Protein AF-A0A7X8SUR7-F1 (afdb_monomer_lite)

Secondary structure (DSSP, 8-state):
--------------------PSPPHHHHHHHHHHHHHHHHH--SSEEPPGGGTT---HHHHHHHHHHHHHTT-EEEE-S-SEEETHHHHHHHHHHHTT-EEEE-TT-EEE-BPPEEE-TTS-EEE-S-----SHHHHHHHHHTTSS-TTSB------HHHHHHHH-BPTT-

Radius of gyration: 19.57 Å; chains: 1; bounding box: 46×55×66 Å

pLDDT: mean 84.02, std 18.87, range [32.53, 98.5]

Structure (mmCIF, N/CA/C/O backbone):
data_AF-A0A7X8SUR7-F1
#
_entry.id   AF-A0A7X8SUR7-F1
#
loop_
_atom_site.group_PDB
_atom_site.id
_atom_site.type_symbol
_atom_site.label_atom_id
_atom_site.label_alt_id
_atom_site.label_comp_id
_atom_site.label_asym_id
_atom_site.label_entity_id
_atom_site.label_seq_id
_atom_site.pdbx_PDB_ins_code
_atom_site.Cartn_x
_atom_site.Cartn_y
_atom_site.Cartn_z
_atom_site.occupancy
_atom_site.B_iso_or_equiv
_atom_site.auth_seq_id
_atom_site.auth_comp_id
_atom_site.auth_asym_id
_atom_site.auth_atom_id
_atom_site.pdbx_PDB_model_num
ATOM 1 N N . MET A 1 1 ? -13.710 42.980 -48.845 1.00 46.03 1 MET A N 1
ATOM 2 C CA . MET A 1 1 ? -13.512 41.542 -48.557 1.00 46.03 1 MET A CA 1
ATOM 3 C C . MET A 1 1 ? -12.106 41.323 -48.017 1.00 46.03 1 MET A C 1
ATOM 5 O O . MET A 1 1 ? -11.168 41.472 -48.784 1.00 46.03 1 MET A O 1
ATOM 9 N N . LYS A 1 2 ? -11.960 41.015 -46.724 1.00 36.81 2 LYS A N 1
ATOM 10 C CA . LYS A 1 2 ? -10.835 40.275 -46.118 1.00 36.81 2 LYS A CA 1
ATOM 11 C C . 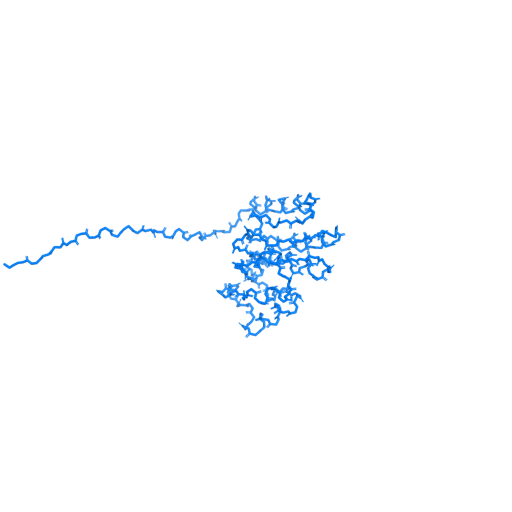LYS A 1 2 ? -11.266 39.914 -44.692 1.00 36.81 2 LYS A C 1
ATOM 13 O O . LYS A 1 2 ? -11.690 40.783 -43.938 1.00 36.81 2 LYS A O 1
ATOM 18 N N . LYS A 1 3 ? -11.304 38.611 -44.412 1.00 40.06 3 LYS A N 1
ATOM 19 C CA . LYS A 1 3 ? -11.780 38.000 -43.166 1.00 40.06 3 LYS A CA 1
ATOM 20 C C . LYS A 1 3 ? -10.693 38.061 -42.087 1.00 40.06 3 LYS A C 1
ATOM 22 O O . LYS A 1 3 ? -9.531 37.886 -42.425 1.00 40.06 3 LYS A O 1
ATOM 27 N N . ALA A 1 4 ? -11.165 38.218 -40.847 1.00 41.78 4 ALA A N 1
ATOM 28 C CA . ALA A 1 4 ? -10.735 37.595 -39.588 1.00 41.78 4 ALA A CA 1
ATOM 29 C C . ALA A 1 4 ? -9.247 37.608 -39.192 1.00 41.78 4 ALA A C 1
ATOM 31 O O . ALA A 1 4 ? -8.402 37.171 -39.953 1.00 41.78 4 ALA A O 1
ATOM 32 N N . PHE A 1 5 ? -8.972 37.911 -37.920 1.00 36.69 5 PHE A N 1
ATOM 33 C CA . PHE A 1 5 ? -8.405 36.904 -37.012 1.00 36.69 5 PHE A CA 1
ATOM 34 C C . PHE A 1 5 ? -8.725 37.273 -35.556 1.00 36.69 5 PHE A C 1
ATOM 36 O O . PHE A 1 5 ? -8.323 38.314 -35.045 1.00 36.69 5 PHE A O 1
ATOM 43 N N . CYS A 1 6 ? -9.520 36.411 -34.924 1.00 36.62 6 CYS A N 1
ATOM 44 C CA . CYS A 1 6 ? -9.816 36.405 -33.500 1.00 36.62 6 CYS A CA 1
ATOM 45 C C . CYS A 1 6 ? -8.620 35.757 -32.793 1.00 36.62 6 CYS A C 1
ATOM 47 O O . CYS A 1 6 ? -8.273 34.615 -33.098 1.00 36.62 6 CYS A O 1
ATOM 49 N N . LEU A 1 7 ? -7.959 36.495 -31.903 1.00 36.03 7 LEU A N 1
ATOM 50 C CA . LEU A 1 7 ? -6.850 35.992 -31.103 1.00 36.03 7 LEU A CA 1
ATOM 51 C C . LEU A 1 7 ? -7.435 35.344 -29.838 1.00 36.03 7 LEU A C 1
ATOM 53 O O . LEU A 1 7 ? -7.693 36.020 -28.845 1.00 36.03 7 LEU A O 1
ATOM 57 N N . ILE A 1 8 ? -7.702 34.038 -29.889 1.00 44.06 8 ILE A N 1
ATOM 58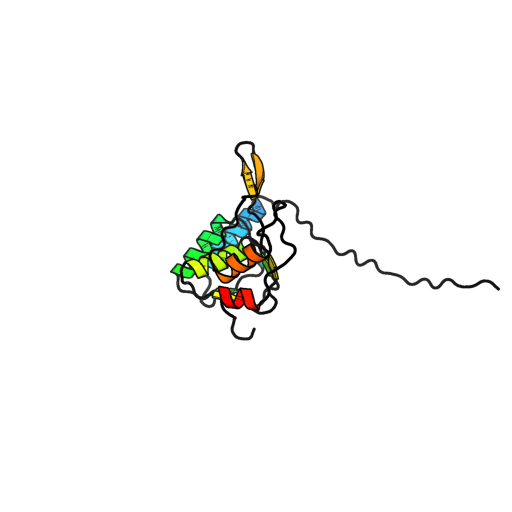 C CA . ILE A 1 8 ? -8.007 33.255 -28.688 1.00 44.06 8 ILE A CA 1
ATOM 59 C C . ILE A 1 8 ? -6.670 32.902 -28.033 1.00 44.06 8 ILE A C 1
ATOM 61 O O . ILE A 1 8 ? -5.893 32.105 -28.557 1.00 44.06 8 ILE A O 1
ATOM 65 N N . LEU A 1 9 ? -6.408 33.529 -26.888 1.00 38.50 9 LEU A N 1
ATOM 66 C CA . LEU A 1 9 ? -5.346 33.171 -25.953 1.00 38.50 9 LEU A CA 1
ATOM 67 C C . LEU A 1 9 ? -5.612 31.763 -25.404 1.00 38.50 9 LEU A C 1
ATOM 69 O O . LEU A 1 9 ? -6.410 31.588 -24.487 1.00 38.50 9 LEU A O 1
ATOM 73 N N . PHE A 1 10 ? -4.933 30.756 -25.953 1.00 36.34 10 PHE A N 1
ATOM 74 C CA . PHE A 1 10 ? -4.744 29.485 -25.260 1.00 36.34 10 PHE A CA 1
ATOM 75 C C . PHE A 1 10 ? -3.610 29.665 -24.252 1.00 36.34 10 PHE A C 1
ATOM 77 O O . PHE A 1 10 ? -2.430 29.679 -24.606 1.00 36.34 10 PHE A O 1
ATOM 84 N N . THR A 1 11 ? -3.969 29.818 -22.982 1.00 40.22 11 THR A N 1
ATOM 85 C CA . THR A 1 11 ? -3.055 29.583 -21.870 1.00 40.22 11 THR A CA 1
ATOM 86 C C . THR A 1 11 ? -2.639 28.115 -21.909 1.00 40.22 11 THR A C 1
ATOM 88 O O . THR A 1 11 ? -3.403 27.218 -21.557 1.00 40.22 11 THR A O 1
ATOM 91 N N . LEU A 1 12 ? -1.411 27.860 -22.366 1.00 35.28 12 LEU A N 1
ATOM 92 C CA . LEU A 1 12 ? -0.722 26.600 -22.118 1.00 35.28 12 LEU A CA 1
ATOM 93 C C . LEU A 1 12 ? -0.557 26.463 -20.596 1.00 35.28 12 LEU A C 1
ATOM 95 O O . LEU A 1 12 ? 0.401 26.962 -20.009 1.00 35.28 12 LEU A O 1
ATOM 99 N N . ALA A 1 13 ? -1.500 25.786 -19.945 1.00 35.66 13 ALA A N 1
ATOM 100 C CA . ALA A 1 13 ? -1.225 25.119 -18.686 1.00 35.66 13 ALA A CA 1
ATOM 101 C C . ALA A 1 13 ? -0.252 23.984 -19.016 1.00 35.66 13 ALA A C 1
ATOM 103 O O . ALA A 1 13 ? -0.649 22.888 -19.414 1.00 35.66 13 ALA A O 1
ATOM 104 N N . ILE A 1 14 ? 1.043 24.289 -18.942 1.00 37.53 14 ILE A N 1
ATOM 105 C CA . ILE A 1 14 ? 2.095 23.282 -18.952 1.00 37.53 14 ILE A CA 1
ATOM 106 C C . ILE A 1 14 ? 1.821 22.418 -17.727 1.00 37.53 14 ILE A C 1
ATOM 108 O O . ILE A 1 14 ? 2.073 22.820 -16.593 1.00 37.53 14 ILE A O 1
ATOM 112 N N . VAL A 1 15 ? 1.239 21.244 -17.969 1.00 34.88 15 VAL A N 1
ATOM 113 C CA . VAL A 1 15 ? 1.195 20.154 -17.006 1.00 34.88 15 VAL A CA 1
ATOM 114 C C . VAL A 1 15 ? 2.645 19.895 -16.638 1.00 34.88 15 VAL A C 1
ATOM 116 O O . VAL A 1 15 ? 3.423 19.369 -17.433 1.00 34.88 15 VAL A O 1
ATOM 119 N N . GLN A 1 16 ? 3.015 20.351 -15.449 1.00 32.53 16 GLN A N 1
ATOM 120 C CA . GLN A 1 16 ? 4.298 20.104 -14.831 1.00 32.53 16 GLN A CA 1
ATOM 121 C C . GLN A 1 16 ? 4.334 18.603 -14.549 1.00 32.53 16 GLN A C 1
ATOM 123 O O . GLN A 1 16 ? 3.920 18.135 -13.492 1.00 32.53 16 GLN A O 1
ATOM 128 N N . GLN A 1 17 ? 4.736 17.822 -15.555 1.00 35.06 17 GLN A N 1
ATOM 129 C CA . GLN A 1 17 ? 5.106 16.435 -15.360 1.00 35.06 17 GLN A CA 1
ATOM 130 C C . GLN A 1 17 ? 6.264 16.472 -14.371 1.00 35.06 17 GLN A C 1
ATOM 132 O O . GLN A 1 17 ? 7.397 16.792 -14.728 1.00 35.06 17 GLN A O 1
ATOM 137 N N . ALA A 1 18 ? 5.960 16.194 -13.107 1.00 34.88 18 ALA A N 1
ATOM 138 C CA . ALA A 1 18 ? 6.946 15.831 -12.115 1.00 34.88 18 ALA A CA 1
ATOM 139 C C . ALA A 1 18 ? 7.538 14.488 -12.553 1.00 34.88 18 ALA A C 1
ATOM 141 O O . ALA A 1 18 ? 7.173 13.420 -12.069 1.00 34.88 18 ALA A O 1
ATOM 142 N N . ILE A 1 19 ? 8.441 14.543 -13.530 1.00 38.75 19 ILE A N 1
ATOM 143 C CA . ILE A 1 19 ? 9.408 13.491 -13.783 1.00 38.75 19 ILE A CA 1
ATOM 144 C C . ILE A 1 19 ? 10.374 13.614 -12.610 1.00 38.75 19 ILE A C 1
ATOM 146 O O . ILE A 1 19 ? 11.385 14.308 -12.684 1.00 38.75 19 ILE A O 1
ATOM 150 N N . SER A 1 20 ? 9.991 13.040 -11.470 1.00 42.41 20 SER A N 1
ATOM 151 C CA . SER A 1 20 ? 10.872 12.928 -10.320 1.00 42.41 20 SER A CA 1
ATOM 152 C C . SER A 1 20 ? 12.127 12.202 -10.798 1.00 42.41 20 SER A C 1
ATOM 154 O O . SER A 1 20 ? 12.064 11.020 -11.155 1.00 42.41 20 SER A O 1
ATOM 156 N N . GLY A 1 21 ? 13.248 12.923 -10.850 1.00 44.34 21 GLY A N 1
ATOM 157 C CA . GLY A 1 21 ? 14.568 12.314 -10.950 1.00 44.34 21 GLY A CA 1
ATOM 158 C C . GLY A 1 21 ? 14.785 11.309 -9.809 1.00 44.34 21 GLY A C 1
ATOM 159 O O . GLY A 1 21 ? 13.944 11.202 -8.909 1.00 44.34 21 GLY A O 1
ATOM 160 N N . PRO A 1 22 ? 15.880 10.534 -9.835 1.00 57.41 22 PRO A N 1
ATOM 161 C CA . PRO A 1 22 ? 16.204 9.658 -8.715 1.00 57.41 22 PRO A CA 1
ATOM 162 C C . PRO A 1 22 ? 16.209 10.478 -7.415 1.00 57.41 22 PRO A C 1
ATOM 164 O O . PRO A 1 22 ? 16.831 11.538 -7.353 1.00 57.41 22 PRO A O 1
ATOM 167 N N . LEU A 1 23 ? 15.455 10.014 -6.413 1.00 64.94 23 LEU A N 1
ATOM 168 C CA . LEU A 1 23 ? 15.430 10.622 -5.082 1.00 64.94 23 LEU A CA 1
ATOM 169 C C . LEU A 1 23 ? 16.859 10.679 -4.537 1.00 64.94 23 LEU A C 1
ATOM 171 O O . LEU A 1 23 ? 17.619 9.722 -4.704 1.00 64.94 23 LEU A O 1
ATOM 175 N N . SER A 1 24 ? 17.224 11.783 -3.883 1.00 79.19 24 SER A N 1
ATOM 176 C CA . SER A 1 24 ? 18.530 11.861 -3.235 1.00 79.19 24 SER A CA 1
ATOM 177 C C . SER A 1 24 ? 18.609 10.859 -2.076 1.00 79.19 24 SER A C 1
ATOM 179 O O . SER A 1 24 ? 17.593 10.485 -1.485 1.00 79.19 24 SER A O 1
ATOM 181 N N . GLU A 1 25 ? 19.818 10.442 -1.697 1.00 79.31 25 GLU A N 1
ATOM 182 C CA . GLU A 1 25 ? 20.013 9.566 -0.531 1.00 79.31 25 GLU A CA 1
ATOM 183 C C . GLU A 1 25 ? 19.429 10.185 0.755 1.00 79.31 25 GLU A C 1
ATOM 185 O O . GLU A 1 25 ? 18.892 9.480 1.611 1.00 79.31 25 GLU A O 1
ATOM 190 N N . ALA A 1 26 ? 19.482 11.515 0.874 1.00 84.12 26 ALA A N 1
ATOM 191 C CA . ALA A 1 26 ? 18.888 12.245 1.988 1.00 84.12 26 ALA A CA 1
ATOM 192 C C . ALA A 1 26 ? 17.354 12.135 1.998 1.00 84.12 26 ALA A C 1
ATOM 194 O O . ALA A 1 26 ? 16.770 11.916 3.061 1.00 84.12 26 ALA A O 1
ATOM 195 N N . ASP A 1 27 ? 16.708 12.224 0.832 1.00 82.50 27 ASP A N 1
ATOM 196 C CA . ASP A 1 27 ? 15.253 12.079 0.712 1.00 82.50 27 ASP A CA 1
ATOM 197 C C . ASP A 1 27 ? 14.801 10.659 1.055 1.00 82.50 27 ASP A C 1
ATOM 199 O O . ASP A 1 27 ? 13.813 10.483 1.773 1.00 82.50 27 ASP A O 1
ATOM 203 N N . ILE A 1 28 ? 15.558 9.650 0.607 1.00 82.50 28 ILE A N 1
ATOM 204 C CA . ILE A 1 28 ? 15.308 8.241 0.937 1.00 82.50 28 ILE A CA 1
ATOM 205 C C . ILE A 1 28 ? 15.377 8.044 2.456 1.00 82.50 28 ILE A C 1
ATOM 207 O O . ILE A 1 28 ? 14.411 7.573 3.059 1.00 82.50 28 ILE A O 1
ATOM 211 N N . LYS A 1 29 ? 16.463 8.487 3.104 1.00 87.50 29 LYS A N 1
ATOM 212 C CA . LYS A 1 29 ? 16.620 8.383 4.567 1.00 87.50 29 LYS A CA 1
ATOM 213 C C . LYS A 1 29 ? 15.527 9.131 5.325 1.00 87.50 29 LYS A C 1
ATOM 215 O O . LYS A 1 29 ? 15.003 8.629 6.319 1.00 87.50 29 LYS A O 1
ATOM 220 N N . ALA A 1 30 ? 15.156 10.327 4.869 1.00 88.88 30 ALA A N 1
ATOM 221 C CA . ALA A 1 30 ? 14.083 11.097 5.486 1.00 88.88 30 ALA A CA 1
ATOM 222 C C . ALA A 1 30 ? 12.739 10.357 5.403 1.00 88.88 30 ALA A C 1
ATOM 224 O O . ALA A 1 30 ? 11.973 10.350 6.368 1.00 88.88 30 ALA A O 1
ATOM 225 N N . GLN A 1 31 ? 12.454 9.708 4.275 1.00 87.56 31 GLN A N 1
ATOM 226 C CA . GLN A 1 31 ? 11.246 8.913 4.093 1.00 87.56 31 GLN A CA 1
ATOM 227 C C . GLN A 1 31 ? 11.235 7.656 4.974 1.00 87.56 31 GLN A C 1
ATOM 229 O O . GLN A 1 31 ? 10.222 7.369 5.615 1.00 87.56 31 GLN A O 1
ATOM 234 N N . GLU A 1 32 ? 12.363 6.955 5.077 1.00 91.62 32 GLU A N 1
ATOM 235 C CA . GLU A 1 32 ? 12.529 5.795 5.961 1.00 91.62 32 GLU A CA 1
ATOM 236 C C . GLU A 1 32 ? 12.308 6.170 7.432 1.00 91.62 32 GLU A C 1
ATOM 238 O O . GLU A 1 32 ? 11.543 5.508 8.137 1.00 91.62 32 GLU A O 1
ATOM 243 N N . LEU A 1 33 ? 12.892 7.282 7.889 1.00 94.00 33 LEU A N 1
ATOM 244 C CA . LEU A 1 33 ? 12.692 7.792 9.249 1.00 94.00 33 LEU A CA 1
ATOM 245 C C . LEU A 1 33 ? 11.230 8.162 9.523 1.00 94.00 33 LEU A C 1
ATOM 247 O O . LEU A 1 33 ? 10.711 7.851 10.597 1.00 94.00 33 LEU A O 1
ATOM 251 N N . ARG A 1 34 ? 10.544 8.789 8.557 1.00 95.31 34 ARG A N 1
ATOM 252 C CA . ARG A 1 34 ? 9.108 9.099 8.670 1.00 95.31 34 ARG A CA 1
ATOM 253 C C . ARG A 1 34 ? 8.281 7.830 8.835 1.00 95.31 34 ARG A C 1
ATOM 255 O O . ARG A 1 34 ? 7.438 7.780 9.730 1.00 95.31 34 ARG A O 1
ATOM 262 N N . LEU A 1 35 ? 8.542 6.812 8.014 1.00 96.50 35 LEU A N 1
ATOM 263 C CA . LEU A 1 35 ? 7.856 5.527 8.094 1.00 96.50 35 LEU A CA 1
ATOM 264 C C . LEU A 1 35 ? 8.085 4.861 9.454 1.00 96.50 35 LEU A C 1
ATOM 266 O O . LEU A 1 35 ? 7.118 4.497 10.114 1.00 96.50 35 LEU A O 1
ATOM 270 N N . LEU A 1 36 ? 9.338 4.749 9.902 1.00 95.69 36 LEU A N 1
ATOM 271 C CA . LEU A 1 36 ? 9.670 4.133 11.190 1.00 95.69 36 LEU A CA 1
ATOM 272 C C . LEU A 1 36 ? 9.014 4.864 12.366 1.00 95.69 36 LEU A C 1
ATOM 274 O O . LEU A 1 36 ? 8.435 4.226 13.249 1.00 95.69 36 LEU A O 1
ATOM 278 N N . ASN A 1 37 ? 9.075 6.198 12.375 1.00 97.44 37 ASN A N 1
ATOM 279 C CA . ASN A 1 37 ? 8.464 6.989 13.435 1.00 97.44 37 ASN A CA 1
ATOM 280 C C . ASN A 1 37 ? 6.940 6.819 13.449 1.00 97.44 37 ASN A C 1
ATOM 282 O O . ASN A 1 37 ? 6.355 6.593 14.509 1.00 97.44 37 ASN A O 1
ATOM 286 N N . TRP A 1 38 ? 6.293 6.867 12.284 1.00 98.00 38 TRP A N 1
ATOM 287 C CA . TRP A 1 38 ? 4.849 6.672 12.183 1.00 98.00 38 TRP A CA 1
ATOM 288 C C . TRP A 1 38 ? 4.432 5.251 12.586 1.00 98.00 38 TRP A C 1
ATOM 290 O O . TRP A 1 38 ? 3.548 5.099 13.426 1.00 98.00 38 TRP A O 1
ATOM 300 N N . VAL A 1 39 ? 5.122 4.213 12.100 1.00 97.75 39 VAL A N 1
ATOM 301 C CA . VAL A 1 39 ? 4.870 2.809 12.478 1.00 97.75 39 VAL A CA 1
ATOM 302 C C . VAL A 1 39 ? 4.998 2.595 13.984 1.00 97.75 39 VAL A C 1
ATOM 304 O O . VAL A 1 39 ? 4.273 1.775 14.538 1.00 97.75 39 VAL A O 1
ATOM 307 N N . LYS A 1 40 ? 5.890 3.320 14.667 1.00 97.38 40 LYS A N 1
ATOM 308 C CA . LYS A 1 40 ? 6.050 3.235 16.124 1.00 97.38 40 LYS A CA 1
ATOM 309 C C . LYS A 1 40 ? 4.948 3.972 16.892 1.00 97.38 40 LYS A C 1
ATOM 311 O O . LYS A 1 40 ? 4.546 3.514 17.959 1.00 97.38 40 LYS A O 1
ATOM 316 N N . THR A 1 41 ? 4.494 5.115 16.383 1.00 97.50 41 THR A N 1
ATOM 317 C CA . THR A 1 41 ? 3.695 6.090 17.152 1.00 97.50 41 THR A CA 1
ATOM 318 C C . THR A 1 41 ? 2.217 6.144 16.776 1.00 97.50 41 THR A C 1
ATOM 320 O O . THR A 1 41 ? 1.424 6.644 17.568 1.00 97.50 41 THR A O 1
ATOM 323 N N . CYS A 1 42 ? 1.816 5.628 15.610 1.00 97.62 42 CYS A N 1
ATOM 324 C CA . CYS A 1 42 ? 0.420 5.680 15.181 1.00 97.62 42 CYS A CA 1
ATOM 325 C C . CYS A 1 42 ? -0.498 4.922 16.153 1.00 97.62 42 CYS A C 1
ATOM 327 O O . CYS A 1 42 ? -0.129 3.866 16.679 1.00 97.62 42 CYS A O 1
ATOM 329 N N . VAL A 1 43 ? -1.700 5.453 16.371 1.00 97.12 43 VAL A N 1
ATOM 330 C CA . VAL A 1 43 ? -2.744 4.864 17.221 1.00 97.12 43 VAL A CA 1
ATOM 331 C C . VAL A 1 43 ? -3.863 4.355 16.320 1.00 97.12 43 VAL A C 1
ATOM 333 O O . VAL A 1 43 ? -4.227 5.032 15.366 1.00 97.12 43 VAL A O 1
ATOM 336 N N . SER A 1 44 ? -4.385 3.160 16.601 1.00 97.25 44 SER A N 1
ATOM 337 C CA . SER A 1 44 ? -5.411 2.526 15.767 1.00 97.25 44 SER A CA 1
ATOM 338 C C . SER A 1 44 ? -6.699 3.372 15.699 1.00 97.25 44 SER A C 1
ATOM 340 O O . SER A 1 44 ? -7.202 3.751 16.758 1.00 97.25 44 SER A O 1
ATOM 342 N N . PRO A 1 45 ? -7.289 3.599 14.509 1.00 97.19 45 PRO A N 1
ATOM 343 C CA . PRO A 1 45 ? -6.778 3.208 13.196 1.00 97.19 45 PRO A CA 1
ATOM 344 C C . PRO A 1 45 ? -5.597 4.086 12.750 1.00 97.19 45 PRO A C 1
ATOM 346 O O . PRO A 1 45 ? -5.677 5.312 12.727 1.00 97.19 45 PRO A O 1
ATOM 349 N N . CYS A 1 46 ? -4.512 3.446 12.325 1.00 98.31 46 CYS A N 1
ATOM 350 C CA . CYS A 1 46 ? -3.382 4.105 11.695 1.00 98.31 46 CYS A CA 1
ATOM 351 C C . CYS A 1 46 ? -3.766 4.492 10.262 1.00 98.31 46 CYS A C 1
ATOM 353 O O . CYS A 1 46 ? -3.845 3.642 9.376 1.00 98.31 46 CYS A O 1
ATOM 355 N N . ILE A 1 47 ? -4.009 5.781 10.037 1.00 97.69 47 ILE A N 1
ATOM 356 C CA . ILE A 1 47 ? -4.292 6.322 8.704 1.00 97.69 47 ILE A CA 1
ATOM 357 C C . ILE A 1 47 ? -2.975 6.494 7.942 1.00 97.69 47 ILE A C 1
ATOM 359 O O . ILE A 1 47 ? -2.015 7.038 8.498 1.00 97.69 47 ILE A O 1
ATOM 363 N N . MET A 1 48 ? -2.925 6.013 6.696 1.00 97.44 48 MET A N 1
ATOM 364 C CA . MET A 1 48 ? -1.766 6.145 5.810 1.00 97.44 48 MET A CA 1
ATOM 365 C C . MET A 1 48 ? -1.405 7.631 5.637 1.00 97.44 48 MET A C 1
ATOM 367 O O . MET A 1 48 ? -2.216 8.394 5.115 1.00 97.44 48 MET A O 1
ATOM 371 N N . PRO A 1 49 ? -0.202 8.069 6.042 1.00 96.50 49 PRO A N 1
ATOM 372 C CA . PRO A 1 49 ? 0.217 9.449 5.866 1.00 96.50 49 PRO A CA 1
ATOM 373 C C . PRO A 1 49 ? 0.438 9.780 4.393 1.00 96.50 49 PRO A C 1
ATOM 375 O O . PRO A 1 49 ? 1.091 9.027 3.669 1.00 96.50 49 PRO A O 1
ATOM 378 N N . GLU A 1 5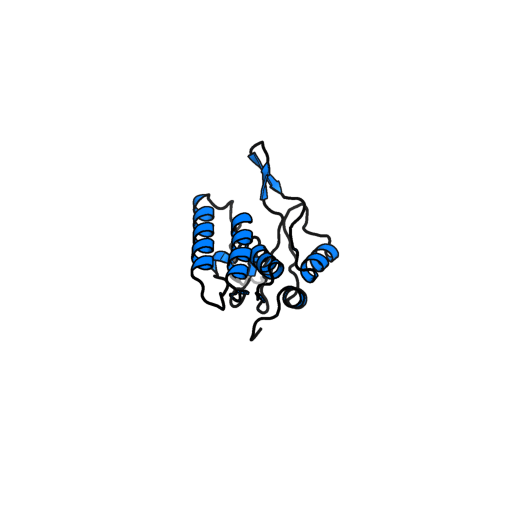0 ? 0.032 10.982 3.997 1.00 94.31 50 GLU A N 1
ATOM 379 C CA . GLU A 1 50 ? 0.264 11.538 2.659 1.00 94.31 50 GLU A CA 1
ATOM 380 C C . GLU A 1 50 ? 1.741 11.443 2.227 1.00 94.31 50 GLU A C 1
ATOM 382 O O . GLU A 1 50 ? 2.064 11.075 1.100 1.00 94.31 50 GLU A O 1
ATOM 387 N N . ALA A 1 51 ? 2.667 11.678 3.162 1.00 93.06 51 ALA A N 1
ATOM 388 C CA . ALA A 1 51 ? 4.110 11.617 2.918 1.00 93.06 51 ALA A CA 1
ATOM 389 C C . ALA A 1 51 ? 4.653 10.206 2.600 1.00 93.06 51 ALA A C 1
ATOM 391 O O . ALA A 1 51 ? 5.801 10.081 2.168 1.00 93.06 51 ALA A O 1
ATOM 392 N N . LEU A 1 52 ? 3.871 9.148 2.842 1.00 94.81 52 LEU A N 1
ATOM 393 C CA . LEU A 1 52 ? 4.253 7.751 2.604 1.00 94.81 52 LEU A CA 1
ATOM 394 C C . LEU A 1 52 ? 3.533 7.136 1.394 1.00 94.81 52 LEU A C 1
ATOM 396 O O . LEU A 1 52 ? 3.869 6.023 0.986 1.00 94.81 52 LEU A O 1
ATOM 400 N N . LYS A 1 53 ? 2.595 7.868 0.776 1.00 93.50 53 LYS A N 1
ATOM 401 C CA . LYS A 1 53 ? 1.739 7.368 -0.309 1.00 93.50 53 LYS A CA 1
ATOM 402 C C . LYS A 1 53 ? 2.504 6.951 -1.567 1.00 93.50 53 LYS A C 1
ATOM 404 O O . LYS A 1 53 ? 2.024 6.133 -2.342 1.00 93.50 53 LYS A O 1
ATOM 409 N N . THR A 1 54 ? 3.694 7.507 -1.795 1.00 89.56 54 THR A N 1
ATOM 410 C CA . THR A 1 54 ? 4.517 7.244 -2.989 1.00 89.56 54 THR A CA 1
ATOM 411 C C . THR A 1 54 ? 5.474 6.059 -2.840 1.00 89.56 54 THR A C 1
ATOM 413 O O . THR A 1 54 ? 6.119 5.680 -3.818 1.00 89.56 54 THR A O 1
ATOM 416 N N . GLY A 1 55 ? 5.558 5.450 -1.654 1.00 87.12 55 GLY A N 1
ATOM 417 C CA . GLY A 1 55 ? 6.433 4.309 -1.392 1.00 87.12 55 GLY A CA 1
ATOM 418 C C . GLY A 1 55 ? 7.829 4.712 -0.934 1.00 87.12 55 GLY A C 1
ATOM 419 O O . GLY A 1 55 ? 7.959 5.686 -0.216 1.00 87.12 55 GLY A O 1
ATOM 420 N N . GLY A 1 56 ? 8.855 3.931 -1.271 1.00 87.88 56 GLY A N 1
ATOM 421 C CA . GLY A 1 56 ? 10.236 4.118 -0.813 1.00 87.88 56 GLY A CA 1
ATOM 422 C C . GLY A 1 56 ? 10.983 2.784 -0.802 1.00 87.88 56 GLY A C 1
ATOM 423 O O . GLY A 1 56 ? 10.615 1.856 -1.528 1.00 87.88 56 GLY A O 1
ATOM 424 N N . THR A 1 57 ? 12.015 2.655 0.031 1.00 89.12 57 THR A N 1
ATOM 425 C CA . THR A 1 57 ? 12.805 1.421 0.135 1.00 89.12 57 THR A CA 1
ATOM 426 C C . THR A 1 57 ? 11.944 0.244 0.608 1.00 89.12 57 THR A C 1
ATOM 428 O O . THR A 1 57 ? 11.448 0.228 1.736 1.00 89.12 57 THR A O 1
ATOM 431 N N . ALA A 1 58 ? 11.799 -0.780 -0.242 1.00 88.56 58 ALA A N 1
ATOM 432 C CA . ALA A 1 58 ? 10.892 -1.909 -0.013 1.00 88.56 58 ALA A CA 1
ATOM 433 C C . ALA A 1 58 ? 11.094 -2.600 1.348 1.00 88.56 58 ALA A C 1
ATOM 435 O O . ALA A 1 58 ? 10.117 -2.933 2.012 1.00 88.56 58 ALA A O 1
ATOM 436 N N . ALA A 1 59 ? 12.345 -2.767 1.792 1.00 89.38 59 ALA A N 1
ATOM 437 C CA . ALA A 1 59 ? 12.664 -3.412 3.066 1.00 89.38 59 ALA A CA 1
ATOM 438 C C . ALA A 1 59 ? 11.991 -2.725 4.269 1.00 89.38 59 ALA A C 1
ATOM 440 O O . ALA A 1 59 ? 11.460 -3.406 5.145 1.00 89.38 59 ALA A O 1
ATOM 441 N N . PHE A 1 60 ? 11.945 -1.389 4.286 1.00 93.50 60 PHE A N 1
ATOM 442 C CA . PHE A 1 60 ? 11.332 -0.641 5.383 1.00 93.50 60 PHE A CA 1
ATOM 443 C C . PHE A 1 60 ? 9.810 -0.754 5.374 1.00 93.50 60 PHE A C 1
ATOM 445 O O . PHE A 1 60 ? 9.211 -0.920 6.432 1.00 93.50 60 PHE A O 1
ATOM 452 N N . PHE A 1 61 ? 9.176 -0.720 4.200 1.00 94.44 61 PHE A N 1
ATOM 453 C CA . PHE A 1 61 ? 7.723 -0.890 4.086 1.00 94.44 61 PHE A CA 1
ATOM 454 C C . PHE A 1 61 ? 7.283 -2.318 4.435 1.00 94.44 61 PHE A C 1
ATOM 456 O O . PHE A 1 61 ? 6.278 -2.490 5.123 1.00 94.44 61 PHE A O 1
ATOM 463 N N . ILE A 1 62 ? 8.069 -3.331 4.053 1.00 93.19 62 ILE A N 1
ATOM 464 C CA . ILE A 1 62 ? 7.834 -4.728 4.447 1.00 93.19 62 ILE A CA 1
ATOM 465 C C . ILE A 1 62 ? 7.935 -4.883 5.970 1.00 93.19 62 ILE A C 1
ATOM 467 O O . ILE A 1 62 ? 7.016 -5.409 6.601 1.00 93.19 62 ILE A O 1
ATOM 471 N N . ALA A 1 63 ? 9.018 -4.382 6.575 1.00 95.00 63 ALA A N 1
ATOM 472 C CA . ALA A 1 63 ? 9.197 -4.416 8.025 1.00 95.00 63 ALA A CA 1
ATOM 473 C C . ALA A 1 63 ? 8.108 -3.614 8.758 1.00 95.00 63 ALA A C 1
ATOM 475 O O . ALA A 1 63 ? 7.603 -4.051 9.791 1.00 95.00 63 ALA A O 1
ATOM 476 N N . GLY A 1 64 ? 7.704 -2.470 8.201 1.00 96.94 64 GLY A N 1
ATOM 477 C CA . GLY A 1 64 ? 6.623 -1.636 8.716 1.00 96.94 64 GLY A CA 1
ATOM 478 C C . GLY A 1 64 ? 5.278 -2.361 8.733 1.00 96.94 64 GLY A C 1
ATOM 479 O O . GLY A 1 64 ? 4.592 -2.333 9.751 1.00 96.94 64 GLY A O 1
ATOM 480 N N . GLY A 1 65 ? 4.928 -3.067 7.653 1.00 96.69 65 GLY A N 1
ATOM 481 C CA . GLY A 1 65 ? 3.709 -3.880 7.583 1.00 96.69 65 GLY A CA 1
ATOM 482 C C . GLY A 1 65 ? 3.677 -4.977 8.649 1.00 96.69 65 GLY A C 1
ATOM 483 O O . GLY A 1 65 ? 2.685 -5.110 9.367 1.00 96.69 65 GLY A O 1
ATOM 484 N N . TRP A 1 66 ? 4.786 -5.706 8.821 1.00 96.12 66 TRP A N 1
ATOM 485 C CA . TRP A 1 66 ? 4.931 -6.698 9.894 1.00 96.12 66 TRP A CA 1
ATOM 486 C C . TRP A 1 66 ? 4.810 -6.075 11.291 1.00 96.12 66 TRP A C 1
ATOM 488 O O . TRP A 1 66 ? 4.112 -6.613 12.151 1.00 96.12 66 TRP A O 1
ATOM 498 N N . ALA A 1 67 ? 5.451 -4.928 11.525 1.00 97.88 67 ALA A N 1
ATOM 499 C CA . ALA A 1 67 ? 5.418 -4.251 12.816 1.00 97.88 67 ALA A CA 1
ATOM 500 C C . ALA A 1 67 ? 4.009 -3.743 13.162 1.00 97.88 67 ALA A C 1
ATOM 502 O O . ALA A 1 67 ? 3.553 -3.931 14.287 1.00 97.88 67 ALA A O 1
ATOM 503 N N . LEU A 1 68 ? 3.289 -3.151 12.204 1.00 98.38 68 LEU A N 1
ATOM 504 C CA . LEU A 1 68 ? 1.896 -2.732 12.396 1.00 98.38 68 LEU A CA 1
ATOM 505 C C . LEU A 1 68 ? 0.982 -3.929 12.681 1.00 98.38 68 LEU A C 1
ATOM 507 O O . LEU A 1 68 ? 0.216 -3.888 13.643 1.00 98.38 68 LEU A O 1
ATOM 511 N N . ALA A 1 69 ? 1.097 -5.006 11.897 1.00 97.56 69 ALA A N 1
ATOM 512 C CA . ALA A 1 69 ? 0.329 -6.229 12.127 1.00 97.56 69 ALA A CA 1
ATOM 513 C C . ALA A 1 69 ? 0.601 -6.811 13.526 1.00 97.56 69 ALA A C 1
ATOM 515 O O . ALA A 1 69 ? -0.336 -7.108 14.263 1.00 97.56 69 ALA A O 1
ATOM 516 N N . SER A 1 70 ? 1.872 -6.875 13.933 1.00 97.56 70 SER A N 1
ATOM 517 C CA . SER A 1 70 ? 2.287 -7.370 15.254 1.00 97.56 70 SER A CA 1
ATOM 518 C C . SER A 1 70 ? 1.800 -6.488 16.407 1.00 97.56 70 SER A C 1
ATOM 520 O O . SER A 1 70 ? 1.559 -6.981 17.506 1.00 97.56 70 SER A O 1
ATOM 522 N N . ARG A 1 71 ? 1.617 -5.183 16.169 1.00 97.69 71 ARG A N 1
ATOM 523 C CA . ARG A 1 71 ? 1.002 -4.251 17.130 1.00 97.69 71 ARG A CA 1
ATOM 524 C C . ARG A 1 71 ? -0.524 -4.387 17.215 1.00 97.69 71 ARG A C 1
ATOM 526 O O . ARG A 1 71 ? -1.127 -3.749 18.073 1.00 97.69 71 ARG A O 1
ATOM 533 N N . GLY A 1 72 ? -1.156 -5.160 16.329 1.00 97.75 72 GLY A N 1
ATOM 534 C CA . GLY A 1 72 ? -2.607 -5.372 16.306 1.00 97.75 72 GLY A CA 1
ATOM 535 C C . GLY A 1 72 ? -3.431 -4.131 15.944 1.00 97.75 72 GLY A C 1
ATOM 536 O O . GLY A 1 72 ? -4.638 -4.107 16.189 1.00 97.75 72 GLY A O 1
ATOM 537 N N . VAL A 1 73 ? -2.798 -3.096 15.383 1.00 98.19 73 VAL A N 1
ATOM 538 C CA . VAL A 1 73 ? -3.492 -1.880 14.939 1.00 98.19 73 VAL A CA 1
ATOM 539 C C . VAL A 1 73 ? -4.203 -2.119 13.609 1.00 98.19 73 VAL A C 1
ATOM 541 O O . VAL A 1 73 ? -3.827 -3.001 12.840 1.00 98.19 73 VAL A O 1
ATOM 544 N N . GLU A 1 74 ? -5.232 -1.324 13.327 1.00 98.38 74 GLU A N 1
ATOM 545 C CA . GLU A 1 74 ? -5.851 -1.255 12.003 1.00 98.38 74 GLU A CA 1
ATOM 546 C C . GLU A 1 74 ? -5.094 -0.258 11.116 1.00 98.38 74 GLU A C 1
ATOM 548 O O . GLU A 1 74 ? -4.752 0.828 11.577 1.00 98.38 74 GLU A O 1
ATOM 553 N N . LEU A 1 75 ? -4.855 -0.599 9.851 1.00 98.50 75 LEU A N 1
ATOM 554 C CA . LEU A 1 75 ? -4.318 0.297 8.829 1.00 98.50 75 LEU A CA 1
ATOM 555 C C . LEU A 1 75 ? -5.435 0.720 7.881 1.00 98.50 75 LEU A C 1
ATOM 557 O O . LEU A 1 75 ? -6.115 -0.131 7.310 1.00 98.50 75 LEU A O 1
ATOM 561 N N . ARG A 1 76 ? -5.568 2.023 7.636 1.00 98.31 76 ARG A N 1
ATOM 562 C CA . ARG A 1 76 ? -6.476 2.545 6.609 1.00 98.31 76 ARG A CA 1
ATOM 563 C C . ARG A 1 76 ? -5.700 3.301 5.552 1.00 98.31 76 ARG A C 1
ATOM 565 O O . ARG A 1 76 ? -5.018 4.275 5.865 1.00 98.31 76 ARG A O 1
ATOM 572 N N . VAL A 1 77 ? -5.835 2.875 4.302 1.00 97.69 77 VAL A N 1
ATOM 573 C CA . VAL A 1 77 ? -5.447 3.692 3.148 1.00 97.69 77 VAL A CA 1
ATOM 574 C C . VAL A 1 77 ? -6.672 4.495 2.741 1.00 97.69 77 VAL A C 1
ATOM 576 O O . VAL A 1 77 ? -7.414 4.101 1.846 1.00 97.69 77 VAL A O 1
ATOM 579 N N . ASP A 1 78 ? -6.928 5.566 3.481 1.00 95.38 78 ASP A N 1
ATOM 580 C CA . ASP A 1 78 ? -8.123 6.395 3.356 1.00 95.38 78 ASP A CA 1
ATOM 581 C C . ASP A 1 78 ? -7.735 7.877 3.419 1.00 95.38 78 ASP A C 1
ATOM 583 O O . ASP A 1 78 ? -6.785 8.237 4.116 1.00 95.38 78 ASP A O 1
ATOM 587 N N . GLY A 1 79 ? -8.429 8.722 2.657 1.00 91.25 79 GLY A N 1
ATOM 588 C CA . GLY A 1 79 ? -8.097 10.146 2.512 1.00 91.25 79 GLY A CA 1
ATOM 589 C C . GLY A 1 79 ? -6.843 10.460 1.680 1.00 91.25 79 GLY A C 1
ATOM 590 O O . GLY A 1 79 ? -6.439 11.620 1.630 1.00 91.25 79 GLY A O 1
ATOM 591 N N . VAL A 1 80 ? -6.245 9.464 1.016 1.00 93.81 80 VAL A N 1
ATOM 592 C CA . VAL A 1 80 ? -5.148 9.632 0.044 1.00 93.81 80 VAL A CA 1
ATOM 593 C C . VAL A 1 80 ? -5.642 9.317 -1.369 1.00 93.81 80 VAL A C 1
ATOM 595 O O . VAL A 1 80 ? -6.478 8.437 -1.556 1.00 93.81 80 VAL A O 1
ATOM 598 N N . ASP A 1 81 ? -5.123 10.017 -2.375 1.00 93.81 81 ASP A N 1
ATOM 599 C CA . ASP A 1 81 ? -5.501 9.831 -3.788 1.00 93.81 81 ASP A CA 1
ATOM 600 C C . ASP A 1 81 ? -4.806 8.628 -4.456 1.00 93.81 81 ASP A C 1
ATOM 602 O O . ASP A 1 81 ? -5.277 8.109 -5.468 1.00 93.81 81 ASP A O 1
ATOM 606 N N . GLN A 1 82 ? -3.690 8.162 -3.896 1.00 94.25 82 GLN A N 1
ATOM 607 C CA . GLN A 1 82 ? -2.909 7.054 -4.427 1.00 94.25 82 GLN A CA 1
ATOM 608 C C . GLN A 1 82 ? -2.163 6.301 -3.327 1.00 94.25 82 GLN A C 1
ATOM 610 O O . GLN A 1 82 ? -1.871 6.840 -2.264 1.00 94.25 82 GLN A O 1
ATOM 615 N N . CYS A 1 83 ? -1.783 5.066 -3.622 1.00 95.19 83 CYS A N 1
ATOM 616 C CA . CYS A 1 83 ? -0.847 4.268 -2.850 1.00 95.19 83 CYS A CA 1
ATOM 617 C C . CYS A 1 83 ? 0.053 3.541 -3.847 1.00 95.19 83 CYS A C 1
ATOM 619 O O . CYS A 1 83 ? -0.402 2.676 -4.592 1.00 95.19 83 CYS A O 1
ATOM 621 N N . ASN A 1 84 ? 1.324 3.937 -3.893 1.00 91.38 84 ASN A N 1
ATOM 622 C CA . ASN A 1 84 ? 2.279 3.496 -4.898 1.00 91.38 84 ASN A CA 1
ATOM 623 C C . ASN A 1 84 ? 3.476 2.775 -4.266 1.00 91.38 84 ASN A C 1
ATOM 625 O O . ASN A 1 84 ? 3.957 3.145 -3.193 1.00 91.38 84 ASN A O 1
ATOM 629 N N . SER A 1 85 ? 4.023 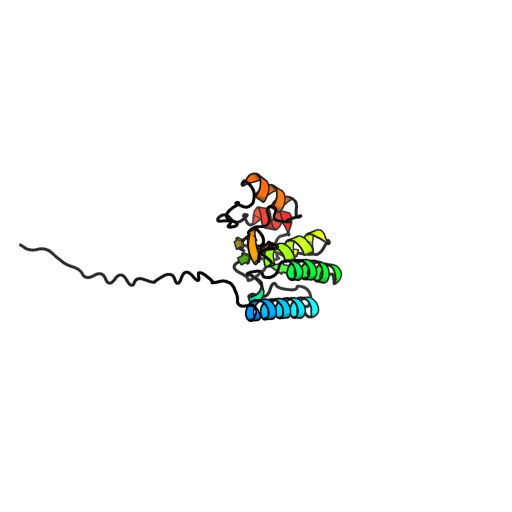1.795 -4.985 1.00 89.75 85 SER A N 1
ATOM 630 C CA . SER A 1 85 ? 5.318 1.172 -4.689 1.00 89.75 85 SER A CA 1
ATOM 631 C C . SER A 1 85 ? 5.410 0.594 -3.266 1.00 89.75 85 SER A C 1
ATOM 633 O O . SER A 1 85 ? 4.675 -0.318 -2.915 1.00 89.75 85 SER A O 1
ATOM 635 N N . GLY A 1 86 ? 6.298 1.104 -2.410 1.00 91.38 86 GLY A N 1
ATOM 636 C CA . GLY A 1 86 ? 6.391 0.692 -1.008 1.00 91.38 86 GLY A CA 1
ATOM 637 C C . GLY A 1 86 ? 5.058 0.773 -0.249 1.00 91.38 86 GLY A C 1
ATOM 638 O O . GLY A 1 86 ? 4.785 -0.101 0.569 1.00 91.38 86 GLY A O 1
ATOM 639 N N . CYS A 1 87 ? 4.197 1.753 -0.550 1.00 95.00 87 CYS A N 1
ATOM 640 C CA . CYS A 1 87 ? 2.895 1.895 0.109 1.00 95.00 87 CYS A CA 1
ATOM 641 C C . CYS A 1 87 ? 2.032 0.638 -0.079 1.00 95.00 87 CYS A C 1
ATOM 643 O O . CYS A 1 87 ? 1.495 0.100 0.892 1.00 95.00 87 CYS A O 1
ATOM 645 N N . THR A 1 88 ? 1.961 0.121 -1.311 1.00 94.56 88 THR A N 1
ATOM 646 C CA . THR A 1 88 ? 1.168 -1.073 -1.629 1.00 94.56 88 THR A CA 1
ATOM 647 C C . THR A 1 88 ? 1.764 -2.322 -0.982 1.00 94.56 88 THR A C 1
ATOM 649 O O . THR A 1 88 ? 1.016 -3.184 -0.526 1.00 94.56 88 THR A O 1
ATOM 652 N N . LEU A 1 89 ? 3.098 -2.403 -0.878 1.00 93.44 89 LEU A N 1
ATOM 653 C CA . LEU A 1 89 ? 3.788 -3.490 -0.179 1.00 93.44 89 LEU A CA 1
ATOM 654 C C . LEU A 1 89 ? 3.499 -3.483 1.321 1.00 93.44 89 LEU A C 1
ATOM 656 O O . LEU A 1 89 ? 3.284 -4.542 1.894 1.00 93.44 89 LEU A O 1
ATOM 660 N N . LEU A 1 90 ? 3.470 -2.319 1.971 1.00 96.12 90 LEU A N 1
ATOM 661 C CA . LEU A 1 90 ? 3.148 -2.246 3.397 1.00 96.12 90 LEU A CA 1
ATOM 662 C C . LEU A 1 90 ? 1.748 -2.792 3.675 1.00 96.12 90 LEU A C 1
ATOM 664 O O . LEU A 1 90 ? 1.572 -3.548 4.628 1.00 96.12 90 LEU A O 1
ATOM 668 N N . VAL A 1 91 ? 0.778 -2.459 2.823 1.00 97.31 91 VAL A N 1
ATOM 669 C CA . VAL A 1 91 ? -0.603 -2.955 2.916 1.00 97.31 91 VAL A CA 1
ATOM 670 C C . VAL A 1 91 ? -0.667 -4.465 2.689 1.00 97.31 91 VAL A C 1
ATOM 672 O O . VAL A 1 91 ? -1.253 -5.179 3.504 1.00 97.31 91 VAL A O 1
ATOM 675 N N . ASP A 1 92 ? -0.022 -4.959 1.631 1.00 95.94 92 ASP A N 1
ATOM 676 C CA . ASP A 1 92 ? 0.030 -6.390 1.319 1.00 95.94 92 ASP A CA 1
ATOM 677 C C . ASP A 1 92 ? 0.689 -7.195 2.446 1.00 95.94 92 ASP A C 1
ATOM 679 O O . ASP A 1 92 ? 0.142 -8.197 2.906 1.00 95.94 92 ASP A O 1
ATOM 683 N N . GLN A 1 93 ? 1.807 -6.704 2.985 1.00 95.19 93 GLN A N 1
ATOM 684 C CA . GLN A 1 93 ? 2.483 -7.344 4.109 1.00 95.19 93 GLN A CA 1
ATOM 685 C C . GLN A 1 93 ? 1.646 -7.282 5.383 1.00 95.19 93 GLN A C 1
ATOM 687 O O . GLN A 1 93 ? 1.569 -8.273 6.105 1.00 95.19 93 GLN A O 1
ATOM 692 N N . MET A 1 94 ? 0.959 -6.172 5.656 1.00 95.94 94 MET A N 1
ATOM 693 C CA . MET A 1 94 ? 0.049 -6.117 6.795 1.00 95.94 94 MET A CA 1
ATOM 694 C C . MET A 1 94 ? -1.040 -7.195 6.685 1.00 95.94 94 MET A C 1
ATOM 696 O O . MET A 1 94 ? -1.306 -7.897 7.661 1.00 95.94 94 MET A O 1
ATOM 700 N N . LYS A 1 95 ? -1.613 -7.385 5.487 1.00 95.69 95 LYS A N 1
ATOM 701 C CA . LYS A 1 95 ? -2.611 -8.428 5.221 1.00 95.69 95 LYS A CA 1
ATOM 702 C C . LYS A 1 95 ? -2.036 -9.839 5.361 1.00 95.69 95 LYS A C 1
ATOM 704 O O . LYS A 1 95 ? -2.666 -10.678 6.005 1.00 95.69 95 LYS A O 1
ATOM 709 N N . LYS A 1 96 ? -0.851 -10.092 4.797 1.00 94.44 96 LYS A N 1
ATOM 710 C CA . LYS A 1 96 ? -0.121 -11.366 4.904 1.00 94.44 96 LYS A CA 1
ATOM 711 C C . LYS A 1 96 ? 0.037 -11.810 6.358 1.00 94.44 96 LYS A C 1
ATOM 713 O O . LYS A 1 96 ? -0.175 -12.976 6.674 1.00 94.44 96 LYS A O 1
ATOM 718 N N . TRP A 1 97 ? 0.378 -10.879 7.246 1.00 94.81 97 TRP A N 1
ATOM 719 C CA . TRP A 1 97 ? 0.589 -11.153 8.669 1.00 94.81 97 TRP A CA 1
ATOM 720 C C . TRP A 1 97 ? -0.706 -11.134 9.503 1.00 94.81 97 TRP A C 1
ATOM 722 O O . TRP A 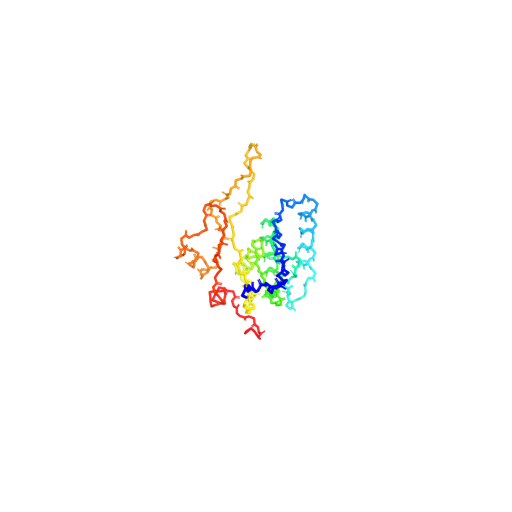1 97 ? -0.647 -11.043 10.725 1.00 94.81 97 TRP A O 1
ATOM 732 N N . GLY A 1 98 ? -1.881 -11.216 8.867 1.00 94.94 98 GLY A N 1
ATOM 733 C CA . GLY A 1 98 ? -3.177 -11.274 9.551 1.00 94.94 98 GLY A CA 1
ATOM 734 C C . GLY A 1 98 ? -3.660 -9.937 10.125 1.00 94.94 98 GLY A C 1
ATOM 735 O O . GLY A 1 98 ? -4.617 -9.912 10.899 1.00 94.94 98 GLY A O 1
ATOM 736 N N . GLY A 1 99 ? -3.021 -8.824 9.757 1.00 96.31 99 GLY A N 1
ATOM 737 C CA . GLY A 1 99 ? -3.406 -7.484 10.185 1.00 96.31 99 GLY A CA 1
ATOM 738 C C . GLY A 1 99 ? -4.756 -7.034 9.620 1.00 96.31 99 GLY A C 1
ATOM 739 O O . GLY A 1 99 ? -5.223 -7.503 8.575 1.00 96.31 99 GLY A O 1
ATOM 740 N N . LYS A 1 100 ? -5.389 -6.087 10.320 1.00 97.69 100 LYS A N 1
ATOM 741 C CA . LYS A 1 100 ? -6.622 -5.435 9.868 1.00 97.69 100 LYS A CA 1
ATOM 742 C C . LYS A 1 100 ? -6.262 -4.273 8.955 1.00 97.69 100 LYS A C 1
ATOM 744 O O . LYS A 1 100 ? -5.787 -3.251 9.433 1.00 97.69 100 LYS A O 1
ATOM 749 N N . VAL A 1 101 ? -6.509 -4.418 7.663 1.00 97.75 101 VAL A N 1
ATOM 750 C CA . VAL A 1 101 ? -6.351 -3.335 6.691 1.00 97.75 101 VAL A CA 1
ATOM 751 C C . VAL A 1 101 ? -7.697 -3.006 6.054 1.00 97.75 101 VAL A C 1
ATOM 753 O O . VAL A 1 101 ? -8.618 -3.820 6.116 1.00 97.75 101 VAL A O 1
ATOM 756 N N . CYS A 1 102 ? -7.820 -1.806 5.497 1.00 98.06 102 CYS A N 1
ATOM 757 C CA . CYS A 1 102 ? -8.852 -1.446 4.537 1.00 98.06 102 CYS A CA 1
ATOM 758 C C . CYS A 1 102 ? -8.323 -0.395 3.553 1.00 98.06 102 CYS A C 1
ATOM 760 O O . CYS A 1 102 ? -7.373 0.339 3.855 1.00 98.06 102 CYS A O 1
ATOM 762 N N . VAL A 1 103 ? -8.958 -0.309 2.384 1.00 98.12 103 VAL A N 1
ATOM 763 C CA . VAL A 1 103 ? -8.676 0.706 1.361 1.00 98.12 103 VAL A CA 1
ATOM 764 C C . VAL A 1 103 ? -9.942 1.520 1.088 1.00 98.12 103 VAL A C 1
ATOM 766 O O . VAL A 1 103 ? -11.044 0.966 1.005 1.00 98.12 103 VAL A O 1
ATOM 769 N N . GLY A 1 104 ? -9.786 2.841 0.996 1.00 96.75 104 GLY A N 1
ATOM 770 C CA . GLY A 1 104 ? -10.832 3.783 0.610 1.00 96.75 104 GLY A CA 1
ATOM 771 C C . GLY A 1 104 ? -11.229 3.648 -0.862 1.00 96.75 104 GLY A C 1
ATOM 772 O O . GLY A 1 104 ? -10.707 2.811 -1.598 1.00 96.75 104 GLY A O 1
ATOM 773 N N . LYS A 1 105 ? -12.185 4.464 -1.301 1.00 94.88 105 LYS A N 1
ATOM 774 C CA . LYS A 1 105 ? -12.638 4.493 -2.696 1.00 94.88 105 LYS A CA 1
ATOM 775 C C . LYS A 1 105 ? -11.746 5.383 -3.551 1.00 94.88 105 LYS A C 1
ATOM 777 O O . LYS A 1 105 ? -11.361 6.464 -3.117 1.00 94.88 105 LYS A O 1
ATOM 782 N N . GLY A 1 106 ? -11.486 4.961 -4.787 1.00 92.38 106 GLY A N 1
ATOM 783 C CA . GLY A 1 106 ? -10.771 5.774 -5.771 1.00 92.38 106 GLY A CA 1
ATOM 784 C C . GLY A 1 106 ? -9.276 5.937 -5.496 1.00 92.38 106 GLY A C 1
ATOM 785 O O . GLY A 1 106 ? -8.652 6.813 -6.089 1.00 92.38 106 GLY A O 1
ATOM 786 N N . VAL A 1 107 ? -8.696 5.107 -4.624 1.00 94.62 107 VAL A N 1
ATOM 787 C CA . VAL A 1 107 ? -7.252 5.104 -4.371 1.00 94.62 107 VAL A CA 1
ATOM 788 C C . VAL A 1 107 ? -6.544 4.503 -5.582 1.00 94.62 107 VAL A C 1
ATOM 790 O O . VAL A 1 107 ? -6.674 3.314 -5.875 1.00 94.62 107 VAL A O 1
ATOM 793 N N . VAL A 1 108 ? -5.745 5.311 -6.273 1.00 93.38 108 VAL A N 1
ATOM 794 C CA . VAL A 1 108 ? -4.912 4.851 -7.391 1.00 93.38 108 VAL A CA 1
ATOM 795 C C . VAL A 1 108 ? -3.827 3.911 -6.856 1.00 93.38 108 VAL A C 1
ATOM 797 O O . VAL A 1 108 ? -2.989 4.307 -6.050 1.00 93.38 108 VAL A O 1
ATOM 800 N N . TRP A 1 109 ? -3.828 2.652 -7.301 1.00 92.88 109 TRP A N 1
ATOM 801 C CA . TRP A 1 109 ? -2.939 1.611 -6.772 1.00 92.88 109 TRP A CA 1
ATOM 802 C C . TRP A 1 109 ? -1.765 1.314 -7.713 1.00 92.88 109 TRP A C 1
ATOM 804 O O . TRP A 1 109 ? -1.840 0.434 -8.577 1.00 92.88 109 TRP A O 1
ATOM 814 N N . GLY A 1 110 ? -0.678 2.078 -7.579 1.00 90.06 110 GLY A N 1
ATOM 815 C CA . GLY A 1 110 ? 0.472 2.019 -8.480 1.00 90.06 110 GLY A CA 1
ATOM 816 C C . GLY A 1 110 ? 1.514 0.985 -8.065 1.00 90.06 110 GLY A C 1
ATOM 817 O O . GLY A 1 110 ? 2.174 1.099 -7.035 1.00 90.06 110 GLY A O 1
ATOM 818 N N . MET A 1 111 ? 1.741 -0.010 -8.913 1.00 87.69 111 MET A N 1
ATOM 819 C CA . MET A 1 111 ? 2.715 -1.071 -8.661 1.00 87.69 111 MET A CA 1
ATOM 820 C C . MET A 1 111 ? 3.814 -1.034 -9.728 1.00 87.69 111 MET A C 1
ATOM 822 O O . MET A 1 111 ? 3.565 -0.698 -10.883 1.00 87.69 111 MET A O 1
ATOM 826 N N . HIS A 1 112 ? 5.046 -1.366 -9.354 1.00 86.81 112 HIS A N 1
ATOM 827 C CA . HIS A 1 112 ? 6.173 -1.421 -10.283 1.00 86.81 112 HIS A CA 1
ATOM 828 C C . HIS A 1 112 ? 7.205 -2.450 -9.815 1.00 86.81 112 HIS A C 1
ATOM 830 O O . HIS A 1 112 ? 7.177 -2.895 -8.665 1.00 86.81 112 HIS A O 1
ATOM 836 N N . ARG A 1 113 ? 8.137 -2.828 -10.694 1.00 86.25 113 ARG A N 1
ATOM 837 C CA . ARG A 1 113 ? 9.262 -3.699 -10.313 1.00 86.25 113 ARG A CA 1
ATOM 838 C C . ARG A 1 113 ? 10.218 -2.957 -9.392 1.00 86.25 113 ARG A C 1
ATOM 840 O O . ARG A 1 113 ? 10.526 -1.791 -9.639 1.00 86.25 113 ARG A O 1
ATOM 847 N N . SER A 1 114 ? 10.700 -3.617 -8.343 1.00 83.69 114 SER A N 1
ATOM 848 C CA . SER A 1 114 ? 11.708 -3.026 -7.461 1.00 83.69 114 SER A CA 1
ATOM 849 C C . SER A 1 114 ? 12.982 -2.740 -8.244 1.00 83.69 114 SER A C 1
ATOM 851 O O . SER A 1 114 ? 13.459 -3.597 -8.985 1.00 83.69 114 SER A O 1
ATOM 853 N N . ARG A 1 115 ? 13.539 -1.551 -8.046 1.00 84.56 115 ARG A N 1
ATOM 854 C CA . ARG A 1 115 ? 14.877 -1.207 -8.518 1.00 84.56 115 ARG A CA 1
ATOM 855 C C . ARG A 1 115 ? 15.882 -1.792 -7.536 1.00 84.56 115 ARG A C 1
ATOM 857 O O . ARG A 1 115 ? 15.723 -1.616 -6.329 1.00 84.56 115 ARG A O 1
ATOM 864 N N . ILE A 1 116 ? 16.861 -2.521 -8.042 1.00 84.44 116 ILE A N 1
ATOM 865 C CA . ILE A 1 116 ? 17.967 -3.082 -7.266 1.00 84.44 116 ILE A CA 1
ATOM 866 C C . ILE A 1 116 ? 19.271 -2.740 -7.980 1.00 84.44 116 ILE A C 1
ATOM 868 O O . ILE A 1 116 ? 19.276 -2.524 -9.187 1.00 84.44 116 ILE A O 1
ATOM 872 N N . TRP A 1 117 ? 20.370 -2.696 -7.240 1.00 85.00 117 TRP A N 1
ATOM 873 C CA . TRP A 1 117 ? 21.692 -2.459 -7.808 1.00 85.00 117 TRP A CA 1
ATOM 874 C C . TRP A 1 117 ? 22.400 -3.798 -7.996 1.00 85.00 117 TRP A C 1
ATOM 876 O O . TRP A 1 117 ? 22.450 -4.605 -7.065 1.00 85.00 117 TRP A O 1
ATOM 886 N N . ASP A 1 118 ? 22.898 -4.064 -9.203 1.00 84.94 118 ASP A N 1
ATOM 887 C CA . ASP A 1 118 ? 23.724 -5.242 -9.458 1.00 84.94 118 ASP A CA 1
ATOM 888 C C . ASP A 1 118 ? 25.125 -5.081 -8.834 1.00 84.94 118 ASP A C 1
ATOM 890 O O . ASP A 1 118 ? 25.505 -4.022 -8.329 1.00 84.94 118 ASP A O 1
ATOM 894 N N . LYS A 1 119 ? 25.930 -6.146 -8.882 1.00 88.31 119 LYS A N 1
ATOM 895 C CA . LYS A 1 119 ? 27.308 -6.143 -8.358 1.00 88.31 119 LYS A CA 1
ATOM 896 C C . LYS A 1 119 ? 28.236 -5.114 -9.023 1.00 88.31 119 LYS A C 1
ATOM 898 O O . LYS A 1 119 ? 29.306 -4.843 -8.491 1.00 88.31 119 LYS A O 1
ATOM 903 N N . ASN A 1 120 ? 27.854 -4.593 -10.187 1.00 91.06 120 ASN A N 1
ATOM 904 C CA . ASN A 1 120 ? 28.609 -3.607 -10.951 1.00 91.06 120 ASN A CA 1
ATOM 905 C C . ASN A 1 120 ? 28.094 -2.177 -10.701 1.00 91.06 120 ASN A C 1
ATOM 907 O O . ASN A 1 120 ? 28.609 -1.240 -11.304 1.00 91.06 120 ASN A O 1
ATOM 911 N N . GLY A 1 121 ? 27.086 -1.998 -9.839 1.00 85.00 121 GLY A N 1
ATOM 912 C CA . GLY A 1 121 ? 26.476 -0.700 -9.572 1.00 85.00 121 GLY A CA 1
ATOM 913 C C . GLY A 1 121 ? 25.508 -0.231 -10.660 1.00 85.00 121 GLY A C 1
ATOM 914 O O . GLY A 1 121 ? 25.226 0.962 -10.729 1.00 85.00 121 GLY A O 1
ATOM 915 N N . ASN A 1 122 ? 24.976 -1.128 -11.495 1.00 86.00 122 ASN A N 1
ATOM 916 C CA . ASN A 1 122 ? 23.905 -0.791 -12.434 1.00 86.00 122 ASN A CA 1
ATOM 917 C C . ASN A 1 122 ? 22.534 -0.970 -11.775 1.00 86.00 122 ASN A C 1
ATOM 919 O O . ASN A 1 122 ? 22.287 -1.982 -11.114 1.00 86.00 122 ASN A O 1
ATOM 923 N N . GLU A 1 123 ? 21.618 -0.026 -12.002 1.00 83.94 123 GLU A N 1
ATOM 924 C CA . GLU A 1 123 ? 20.211 -0.200 -11.636 1.00 83.94 123 GLU A CA 1
ATOM 925 C C . GLU A 1 123 ? 19.585 -1.258 -12.557 1.00 83.94 123 GLU A C 1
ATOM 927 O O . GLU A 1 123 ? 19.566 -1.111 -13.779 1.00 83.94 123 GLU A O 1
ATOM 932 N N . ILE A 1 124 ? 19.050 -2.321 -11.967 1.00 87.00 124 ILE A N 1
ATOM 933 C CA . ILE A 1 124 ? 18.267 -3.351 -12.647 1.00 87.00 124 ILE A CA 1
ATOM 934 C C . ILE A 1 124 ? 16.895 -3.480 -11.978 1.00 87.00 124 ILE A C 1
ATOM 936 O O . ILE A 1 124 ? 16.686 -3.083 -10.829 1.00 87.00 124 ILE A O 1
ATOM 940 N N . LEU A 1 125 ? 15.933 -4.052 -12.696 1.00 85.50 125 LEU A N 1
ATOM 941 C CA . LEU A 1 125 ? 14.587 -4.284 -12.183 1.00 85.50 125 LEU A CA 1
ATOM 942 C C . LEU A 1 125 ? 14.437 -5.733 -11.734 1.00 85.50 125 LEU A C 1
ATOM 944 O O . LEU A 1 125 ? 14.717 -6.660 -12.491 1.00 85.50 125 LEU A O 1
ATOM 948 N N . ARG A 1 126 ? 13.943 -5.937 -10.513 1.00 80.94 126 ARG A N 1
ATOM 949 C CA . ARG A 1 126 ? 13.621 -7.272 -10.004 1.00 80.94 126 ARG A CA 1
ATOM 950 C C . ARG A 1 126 ? 12.527 -7.910 -10.859 1.00 80.94 126 ARG A C 1
ATOM 952 O O . ARG A 1 126 ? 11.518 -7.266 -11.143 1.00 80.94 126 ARG A O 1
ATOM 959 N N . GLU A 1 127 ? 12.709 -9.177 -11.227 1.00 68.38 127 GLU A N 1
ATOM 960 C CA . GLU A 1 127 ? 11.809 -9.849 -12.171 1.00 68.38 127 GLU A CA 1
ATOM 961 C C . GLU A 1 127 ? 10.381 -10.030 -11.655 1.00 68.38 127 GLU A C 1
ATOM 963 O O . GLU A 1 127 ? 9.425 -9.864 -12.413 1.00 68.38 127 GLU A O 1
ATOM 968 N N . THR A 1 128 ? 10.232 -10.294 -10.358 1.00 60.88 128 THR A N 1
ATOM 969 C CA . THR A 1 128 ? 8.934 -10.634 -9.776 1.00 60.88 128 THR A CA 1
ATOM 970 C C . THR A 1 128 ? 8.607 -9.687 -8.624 1.00 60.88 128 THR A C 1
ATOM 972 O O . THR A 1 128 ? 9.357 -9.636 -7.642 1.00 60.88 128 THR A O 1
ATOM 975 N N . PRO A 1 129 ? 7.509 -8.918 -8.700 1.00 62.09 129 PRO A N 1
ATOM 976 C CA . PRO A 1 129 ? 6.959 -8.259 -7.521 1.00 62.09 129 PRO A CA 1
ATOM 977 C C . PRO A 1 129 ? 6.410 -9.303 -6.543 1.00 62.09 129 PRO A C 1
ATOM 979 O O . PRO A 1 129 ? 5.847 -10.315 -6.952 1.00 62.09 129 PRO A O 1
ATOM 982 N N . VAL A 1 130 ? 6.539 -9.042 -5.246 1.00 68.25 130 VAL A N 1
ATOM 983 C CA . VAL A 1 130 ? 6.015 -9.923 -4.197 1.00 68.25 130 VAL A CA 1
ATOM 984 C C . VAL A 1 130 ? 4.708 -9.311 -3.694 1.00 68.25 130 VAL A C 1
ATOM 986 O O . VAL A 1 130 ? 4.747 -8.410 -2.864 1.00 68.25 130 VAL A O 1
ATOM 989 N N . TYR A 1 131 ? 3.577 -9.745 -4.256 1.00 85.00 131 TYR A N 1
ATOM 990 C CA . TYR A 1 131 ? 2.241 -9.503 -3.695 1.00 85.00 131 TYR A CA 1
ATOM 991 C C . TYR A 1 131 ? 1.636 -10.844 -3.313 1.00 85.00 131 TYR A C 1
ATOM 993 O O . TYR A 1 131 ? 1.614 -11.765 -4.132 1.00 85.00 131 TYR A O 1
ATOM 1001 N N . GLU A 1 132 ? 1.160 -10.951 -2.081 1.00 85.25 132 GLU A N 1
ATOM 1002 C CA . GLU A 1 132 ? 0.710 -12.214 -1.498 1.00 85.25 132 GLU A CA 1
ATOM 1003 C C . GLU A 1 132 ? -0.809 -12.267 -1.312 1.00 85.25 132 GLU A C 1
ATOM 1005 O O . GLU A 1 132 ? -1.383 -13.356 -1.257 1.00 85.25 132 GLU A O 1
ATOM 1010 N N . ALA A 1 133 ? -1.496 -11.120 -1.283 1.00 88.38 133 ALA A N 1
ATOM 1011 C CA . ALA A 1 133 ? -2.950 -11.097 -1.275 1.00 88.38 133 ALA A CA 1
ATOM 1012 C C . ALA A 1 133 ? -3.510 -11.662 -2.592 1.00 88.38 133 ALA A C 1
ATOM 1014 O O . ALA A 1 133 ? -3.374 -11.062 -3.662 1.00 88.38 133 ALA A O 1
ATOM 1015 N N . LEU A 1 134 ? -4.184 -12.815 -2.496 1.00 89.69 134 LEU A N 1
ATOM 1016 C CA . LEU A 1 134 ? -4.617 -13.606 -3.650 1.00 89.69 134 LEU A CA 1
ATOM 1017 C C . LEU A 1 134 ? -5.393 -12.804 -4.714 1.00 89.69 134 LEU A C 1
ATOM 1019 O O . LEU A 1 134 ? -5.038 -12.939 -5.883 1.00 89.69 134 LEU A O 1
ATOM 1023 N N . PRO A 1 135 ? -6.378 -11.939 -4.382 1.00 93.50 135 PRO A N 1
ATOM 1024 C CA . PRO A 1 135 ? -7.109 -11.198 -5.412 1.00 93.50 135 PRO A CA 1
ATOM 1025 C C . PRO A 1 135 ? -6.215 -10.242 -6.211 1.00 93.50 135 PRO A C 1
ATOM 1027 O O . PRO A 1 135 ? -6.385 -10.105 -7.421 1.00 93.50 135 PRO A O 1
ATOM 1030 N N . ILE A 1 136 ? -5.221 -9.626 -5.561 1.00 92.19 136 ILE A N 1
ATOM 1031 C CA . ILE A 1 136 ? -4.244 -8.767 -6.238 1.00 92.19 136 ILE A CA 1
ATOM 1032 C C . ILE A 1 136 ? -3.300 -9.617 -7.075 1.00 92.19 136 ILE A C 1
ATOM 1034 O O . ILE A 1 136 ? -3.152 -9.342 -8.259 1.00 92.19 136 ILE A O 1
ATOM 1038 N N . ALA A 1 137 ? -2.731 -10.690 -6.524 1.00 90.19 137 ALA A N 1
ATOM 1039 C CA . ALA A 1 137 ? -1.853 -11.588 -7.274 1.00 90.19 137 ALA A CA 1
ATOM 1040 C C . ALA A 1 137 ? -2.536 -12.164 -8.535 1.00 90.19 137 ALA A C 1
ATOM 1042 O O . ALA A 1 137 ? -1.942 -12.184 -9.616 1.00 90.19 137 ALA A O 1
ATOM 1043 N N . GLN A 1 138 ? -3.806 -12.565 -8.426 1.00 92.19 138 GLN A N 1
ATOM 1044 C CA . GLN A 1 138 ? -4.615 -13.035 -9.553 1.00 92.19 138 GLN A CA 1
ATOM 1045 C C . GLN A 1 138 ? -4.880 -11.929 -10.573 1.00 92.19 138 GLN A C 1
ATOM 1047 O O . GLN A 1 138 ? -4.714 -12.160 -11.769 1.00 92.19 138 GLN A O 1
ATOM 1052 N N . TRP A 1 139 ? -5.245 -10.725 -10.124 1.00 92.38 139 TRP A N 1
ATOM 1053 C CA . TRP A 1 139 ? -5.443 -9.591 -11.024 1.00 92.38 139 TRP A CA 1
ATOM 1054 C C . TRP A 1 139 ? -4.155 -9.241 -11.775 1.00 92.38 139 TRP A C 1
ATOM 1056 O O . TRP A 1 139 ? -4.188 -9.079 -12.994 1.00 92.38 139 TRP A O 1
ATOM 1066 N N . ILE A 1 140 ? -3.016 -9.208 -11.073 1.00 89.19 140 ILE A N 1
ATOM 1067 C CA . ILE A 1 140 ? -1.689 -8.980 -11.653 1.00 89.19 140 ILE A CA 1
ATOM 1068 C C . ILE A 1 140 ? -1.419 -10.006 -12.759 1.00 89.19 140 ILE A C 1
ATOM 1070 O O . ILE A 1 140 ? -1.066 -9.633 -13.876 1.00 89.19 140 ILE A O 1
ATOM 1074 N N . SER A 1 141 ? -1.617 -11.294 -12.466 1.00 89.56 141 SER A N 1
ATOM 1075 C CA . SER A 1 141 ? -1.401 -12.381 -13.425 1.00 89.56 141 SER A CA 1
ATOM 1076 C C . SER A 1 141 ? -2.331 -12.282 -14.640 1.00 89.56 141 SER A C 1
ATOM 1078 O O . SER A 1 141 ? -1.859 -12.366 -15.774 1.00 89.56 141 SER A O 1
ATOM 1080 N N . ALA A 1 142 ? -3.622 -12.015 -14.423 1.00 91.62 142 ALA A N 1
ATOM 1081 C CA . ALA A 1 142 ? -4.624 -11.889 -15.482 1.00 91.62 142 ALA A CA 1
ATOM 1082 C C . ALA A 1 142 ? -4.362 -10.713 -16.442 1.00 91.62 142 ALA A C 1
ATOM 1084 O O . ALA A 1 142 ? -4.825 -10.735 -17.579 1.00 91.62 142 ALA A O 1
ATOM 1085 N N . HIS A 1 143 ? -3.600 -9.707 -16.006 1.00 89.94 143 HIS A N 1
ATOM 1086 C CA . HIS A 1 143 ? -3.236 -8.537 -16.810 1.00 89.94 143 HIS A CA 1
ATOM 1087 C C . HIS A 1 143 ? -1.800 -8.610 -17.361 1.00 89.94 143 HIS A C 1
ATOM 1089 O O . HIS A 1 143 ? -1.233 -7.586 -17.737 1.00 89.94 143 HIS A O 1
ATOM 1095 N N . GLY A 1 144 ? -1.212 -9.812 -17.430 1.00 86.88 144 GLY A N 1
ATOM 1096 C CA . GLY A 1 144 ? 0.103 -10.042 -18.042 1.00 86.88 144 GLY A CA 1
ATOM 1097 C C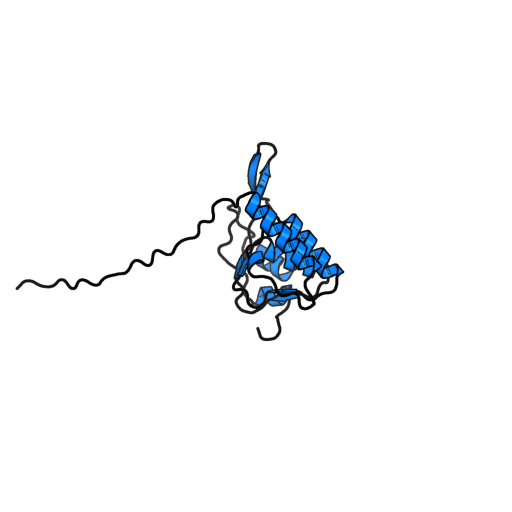 . GLY A 1 144 ? 1.300 -9.824 -17.109 1.00 86.88 144 GLY A C 1
ATOM 1098 O O . GLY A 1 144 ? 2.438 -9.777 -17.576 1.00 86.88 144 GLY A O 1
ATOM 1099 N N . GLY A 1 145 ? 1.068 -9.712 -15.797 1.00 86.00 145 GLY A N 1
ATOM 1100 C CA . GLY A 1 145 ? 2.104 -9.447 -14.798 1.00 86.00 145 GLY A CA 1
ATOM 1101 C C . GLY A 1 145 ? 2.583 -7.991 -14.785 1.00 86.00 145 GLY A C 1
ATOM 1102 O O . GLY A 1 145 ? 2.057 -7.136 -15.494 1.00 86.00 145 GLY A O 1
ATOM 1103 N N . ILE A 1 146 ? 3.612 -7.692 -13.976 1.00 84.62 146 ILE A N 1
ATOM 1104 C CA . ILE A 1 146 ? 4.255 -6.369 -14.038 1.00 84.62 146 ILE A CA 1
ATOM 1105 C C . ILE A 1 146 ? 5.178 -6.305 -15.260 1.00 84.62 146 ILE A C 1
ATOM 1107 O O . ILE A 1 146 ? 6.107 -7.123 -15.345 1.00 84.62 146 ILE A O 1
ATOM 1111 N N . PRO A 1 147 ? 5.001 -5.313 -16.156 1.00 82.31 147 PRO A N 1
ATOM 1112 C CA . PRO A 1 147 ? 5.824 -5.149 -17.350 1.00 82.31 147 PRO A CA 1
ATOM 1113 C C . PRO A 1 147 ? 7.331 -5.136 -17.069 1.00 82.31 147 PRO A C 1
ATOM 1115 O O . PRO A 1 147 ? 7.785 -4.628 -16.043 1.00 82.31 147 PRO A O 1
ATOM 1118 N N . GLN A 1 148 ? 8.122 -5.653 -18.013 1.00 82.12 148 GLN A N 1
ATOM 1119 C CA . GLN A 1 148 ? 9.592 -5.686 -17.924 1.00 82.12 148 GLN A CA 1
ATOM 1120 C C . GLN A 1 148 ? 10.214 -4.283 -17.877 1.00 82.12 148 GLN A C 1
ATOM 1122 O O . GLN A 1 148 ? 11.218 -4.082 -17.206 1.00 82.12 148 GLN A O 1
ATOM 1127 N N . ASN A 1 149 ? 9.570 -3.286 -18.498 1.00 80.25 149 ASN A N 1
ATOM 1128 C CA . ASN A 1 149 ? 9.958 -1.873 -18.379 1.00 80.25 149 ASN A CA 1
ATOM 1129 C C . ASN A 1 149 ? 9.684 -1.282 -16.975 1.00 80.25 149 ASN A C 1
ATOM 1131 O O . ASN A 1 149 ? 9.897 -0.093 -16.738 1.00 80.25 149 ASN A O 1
ATOM 1135 N N . GLY A 1 150 ? 9.162 -2.104 -16.062 1.00 73.12 150 GLY A N 1
ATOM 1136 C CA . GLY A 1 150 ? 8.948 -1.807 -14.660 1.00 73.12 150 GLY A CA 1
ATOM 1137 C C . GLY A 1 150 ? 7.679 -1.035 -14.361 1.00 73.12 150 GLY A C 1
ATOM 1138 O O . GLY A 1 150 ? 7.254 -1.084 -13.216 1.00 73.12 150 GLY A O 1
ATOM 1139 N N . LYS A 1 151 ? 7.062 -0.346 -15.325 1.00 72.19 151 LYS A N 1
ATOM 1140 C CA . LYS A 1 151 ? 5.986 0.616 -15.055 1.00 72.19 151 LYS A CA 1
ATOM 1141 C C . LYS A 1 151 ? 4.621 0.040 -15.385 1.00 72.19 151 LYS A C 1
ATOM 1143 O O . LYS A 1 151 ? 4.403 -0.459 -16.486 1.00 72.19 151 LYS A O 1
ATOM 1148 N N . TRP A 1 152 ? 3.681 0.196 -14.461 1.00 76.75 152 TRP A N 1
ATOM 1149 C CA . TRP A 1 152 ? 2.287 -0.130 -14.717 1.00 76.75 152 TRP A CA 1
ATOM 1150 C C . TRP A 1 152 ? 1.493 1.118 -15.079 1.00 76.75 152 TRP A C 1
ATOM 1152 O O . TRP A 1 152 ? 1.544 2.117 -14.368 1.00 76.75 152 TRP A O 1
ATOM 1162 N N . ALA A 1 153 ? 0.761 1.047 -16.190 1.00 65.69 153 ALA A N 1
ATOM 1163 C CA . ALA A 1 153 ? -0.179 2.085 -16.606 1.00 65.69 153 ALA A CA 1
ATOM 1164 C C . ALA A 1 153 ? -1.611 1.852 -16.083 1.00 65.69 153 ALA A C 1
ATOM 1166 O O . ALA A 1 153 ? -2.390 2.794 -16.015 1.00 65.69 153 ALA A O 1
ATOM 1167 N N . ASN A 1 154 ? -1.947 0.614 -15.704 1.00 73.31 154 ASN A N 1
ATOM 1168 C CA . ASN A 1 154 ? -3.281 0.215 -15.261 1.00 73.31 154 ASN A CA 1
ATOM 1169 C C . ASN A 1 154 ? -3.253 -0.095 -13.766 1.00 73.31 154 ASN A C 1
ATOM 1171 O O . ASN A 1 154 ? -2.373 -0.817 -13.299 1.00 73.31 154 ASN A O 1
ATOM 1175 N N . THR A 1 155 ? -4.238 0.405 -13.032 1.00 86.62 155 THR A N 1
ATOM 1176 C CA . THR A 1 155 ? -4.403 0.131 -11.604 1.00 86.62 155 THR A CA 1
ATOM 1177 C C . THR A 1 155 ? -5.574 -0.826 -11.382 1.00 86.62 155 THR A C 1
ATOM 1179 O O . THR A 1 155 ? -6.571 -0.723 -12.103 1.00 86.62 155 THR A O 1
ATOM 1182 N N . PRO A 1 156 ? -5.498 -1.746 -10.402 1.00 91.31 156 PRO A N 1
ATOM 1183 C CA . PRO A 1 156 ? -6.643 -2.546 -9.993 1.00 91.31 156 PRO A CA 1
ATOM 1184 C C . PRO A 1 156 ? -7.861 -1.663 -9.687 1.00 91.31 156 PRO A C 1
ATOM 1186 O O . PRO A 1 156 ? -7.692 -0.602 -9.082 1.00 91.31 156 PRO A O 1
ATOM 1189 N N . PRO A 1 157 ? -9.081 -2.078 -10.069 1.00 95.00 157 PRO A N 1
ATOM 1190 C CA . PRO A 1 157 ? -10.288 -1.382 -9.647 1.00 95.00 157 PRO A CA 1
ATOM 1191 C C . PRO A 1 157 ? -10.533 -1.585 -8.145 1.00 95.00 157 PRO A C 1
ATOM 1193 O O . PRO A 1 157 ? -10.101 -2.587 -7.565 1.00 95.00 157 PRO A O 1
ATOM 1196 N N . ASP A 1 158 ? -11.316 -0.687 -7.541 1.00 95.94 158 ASP A N 1
ATOM 1197 C CA . ASP A 1 158 ? -11.696 -0.735 -6.121 1.00 95.94 158 ASP A CA 1
ATOM 1198 C C . ASP A 1 158 ? -12.220 -2.113 -5.688 1.00 95.94 158 ASP A C 1
ATOM 1200 O O . ASP A 1 158 ? -11.883 -2.596 -4.613 1.00 95.94 158 ASP A O 1
ATOM 1204 N N . SER A 1 159 ? -12.987 -2.802 -6.539 1.00 96.81 159 SER A N 1
ATOM 1205 C CA . SER A 1 159 ? -13.517 -4.137 -6.234 1.00 96.81 159 SER A CA 1
ATOM 1206 C C . SER A 1 159 ? -12.426 -5.179 -5.964 1.00 96.81 159 SER A C 1
ATOM 1208 O O . SER A 1 159 ? -12.596 -6.028 -5.090 1.00 96.81 159 SER A O 1
ATOM 1210 N N . VAL A 1 160 ? -11.292 -5.105 -6.665 1.00 96.81 160 VAL A N 1
ATOM 1211 C CA . VAL A 1 160 ? -10.145 -6.001 -6.453 1.00 96.81 160 VAL A CA 1
ATOM 1212 C C . VAL A 1 160 ? -9.400 -5.611 -5.180 1.00 96.81 160 VAL A C 1
ATOM 1214 O O . VAL A 1 160 ? -9.043 -6.486 -4.389 1.00 96.81 160 VAL A O 1
ATOM 1217 N N . LEU A 1 161 ? -9.215 -4.307 -4.945 1.00 96.75 161 LEU A N 1
ATOM 1218 C CA . LEU A 1 161 ? -8.586 -3.796 -3.724 1.00 96.75 161 LEU A CA 1
ATOM 1219 C C . LEU A 1 161 ? -9.391 -4.188 -2.483 1.00 96.75 161 LEU A C 1
ATOM 1221 O O . LEU A 1 161 ? -8.827 -4.699 -1.521 1.00 96.75 161 LEU A O 1
ATOM 1225 N N . TRP A 1 162 ? -10.711 -4.028 -2.515 1.00 97.69 162 TRP A N 1
ATOM 1226 C CA . TRP A 1 162 ? -11.589 -4.377 -1.401 1.00 97.69 162 TRP A CA 1
ATOM 1227 C C . TRP A 1 162 ? -11.712 -5.885 -1.197 1.00 97.69 162 TRP A C 1
ATOM 1229 O O . TRP A 1 162 ? -11.816 -6.325 -0.055 1.00 97.69 162 TRP A O 1
ATOM 1239 N N . ALA A 1 163 ? -11.644 -6.691 -2.260 1.00 97.38 163 ALA A N 1
ATOM 1240 C CA . ALA A 1 163 ? -11.567 -8.144 -2.120 1.00 97.38 163 ALA A CA 1
ATOM 1241 C C . ALA A 1 163 ? -10.262 -8.587 -1.432 1.00 97.38 163 ALA A C 1
ATOM 1243 O O . ALA A 1 163 ? -10.276 -9.514 -0.624 1.00 97.38 163 ALA A O 1
ATOM 1244 N N . ALA A 1 164 ? -9.138 -7.925 -1.725 1.00 96.62 164 ALA A N 1
ATOM 1245 C CA . ALA A 1 164 ? -7.840 -8.245 -1.130 1.00 96.62 164 ALA A CA 1
ATOM 1246 C C . ALA A 1 164 ? -7.689 -7.716 0.303 1.00 96.62 164 ALA A C 1
ATOM 1248 O O . ALA A 1 164 ? -7.253 -8.435 1.207 1.00 96.62 164 ALA A O 1
ATOM 1249 N N . TYR A 1 165 ? -8.051 -6.454 0.509 1.00 97.50 165 TYR A N 1
ATOM 1250 C CA . TYR A 1 165 ? -7.682 -5.683 1.690 1.00 97.50 165 TYR A CA 1
ATOM 1251 C C . TYR A 1 165 ? -8.880 -5.190 2.491 1.00 97.50 165 TYR A C 1
ATOM 1253 O O . TYR A 1 165 ? -8.678 -4.681 3.576 1.00 97.50 165 TYR A O 1
ATOM 1261 N N . GLY A 1 166 ? -10.115 -5.365 2.027 1.00 97.44 166 GLY A N 1
ATOM 1262 C CA . GLY A 1 166 ? -11.301 -4.818 2.684 1.00 97.44 166 GLY A CA 1
ATOM 1263 C C . GLY A 1 166 ? -11.583 -3.361 2.307 1.00 97.44 166 GLY A C 1
ATOM 1264 O O . GLY A 1 166 ? -10.705 -2.612 1.876 1.00 97.44 166 GLY A O 1
ATOM 1265 N N . ARG A 1 167 ? -12.846 -2.964 2.468 1.00 97.81 167 ARG A N 1
ATOM 1266 C CA . ARG A 1 167 ? -13.351 -1.613 2.193 1.00 97.81 167 ARG A CA 1
ATOM 1267 C C . ARG A 1 167 ? -13.371 -0.794 3.480 1.00 97.81 167 ARG A C 1
ATOM 1269 O O . ARG A 1 167 ? -13.894 -1.274 4.487 1.00 97.81 167 ARG A O 1
ATOM 1276 N N . CYS A 1 168 ? -12.820 0.419 3.458 1.00 97.62 168 CYS A N 1
ATOM 1277 C CA . CYS A 1 168 ? -12.875 1.288 4.633 1.00 97.62 168 CYS A CA 1
ATOM 1278 C C . CYS A 1 168 ? -14.307 1.768 4.927 1.00 97.62 168 CYS A C 1
ATOM 1280 O O . CYS A 1 168 ? -15.112 1.903 4.002 1.00 97.62 168 CYS A O 1
ATOM 1282 N N . PRO A 1 169 ? -14.656 2.039 6.200 1.00 93.81 169 PRO A N 1
ATOM 1283 C CA . PRO A 1 169 ? -15.946 2.636 6.530 1.00 93.81 169 PRO A CA 1
ATOM 1284 C C . PRO A 1 169 ? -16.131 3.974 5.799 1.00 93.81 169 PRO A C 1
ATOM 1286 O O . PRO A 1 169 ? -15.298 4.860 5.937 1.00 93.81 169 PRO A O 1
ATOM 1289 N N . GLY A 1 170 ? -17.226 4.125 5.051 1.00 82.25 170 GLY A N 1
ATOM 1290 C CA . GLY A 1 170 ? -17.553 5.368 4.335 1.00 82.25 170 GLY A CA 1
ATOM 1291 C C . GLY A 1 170 ? -17.057 5.469 2.886 1.00 82.25 170 GLY A C 1
ATOM 1292 O O . GLY A 1 170 ? -17.498 6.384 2.193 1.00 82.25 170 GLY A O 1
ATOM 1293 N N . ALA A 1 171 ? -16.229 4.525 2.428 1.00 74.19 171 ALA A N 1
ATOM 1294 C CA . ALA A 1 171 ? -15.859 4.349 0.993 1.00 74.19 171 ALA A CA 1
ATOM 1295 C C . ALA A 1 171 ? -17.046 4.062 -0.080 1.00 74.19 171 ALA A C 1
ATOM 1297 O O . ALA A 1 171 ? -17.431 3.228 0.763 1.00 74.19 171 ALA A O 1
#

Foldseek 3Di:
DDDDDDDDDDDPPPPPPCPPDPDDPVLLVVLLVVLVVLLVDADAVSEDDQSCQAAHDQVSLLVSLLSNLVVQGEYEPPPYQEHEASRVNNLQNVVVSVHQYAYEANYFYWFWFDWDADPVRDTAGDPADDGDQVLVVVVCVVVPHHDRVGGDPDGDHNVSRCSRRNHDPPD

Sequence (171 aa):
MKKAFCLILFTLAIVQQAISGPLSEADIKAQELRLLNWVKTCVSPCIMPEALKTGGTAAFFIAGGWALASRGVELRVDGVDQCNSGCTLLVDQMKKWGGKVCVGKGVVWGMHRSRIWDKNGNEILRETPVYEALPIAQWISAHGGIPQNGKWANTPPDSVLWAAYGRCPGA